Protein AF-A0A8J8JBR6-F1 (afdb_monomer_lite)

pLDDT: mean 82.93, std 12.41, range [59.72, 98.5]

Foldseek 3Di:
DVVVCVVVVHAPLPDQADEDLADLCPPVVVVVVVCVVCVPVCPVVVVVSVVVVVVVVVVLVVVCVVRVDDSVSCVVRYHYHWNQVVVQCVPPVPDPDQKDWTWGADPDTSHDRIWTWIHHHNDTGTPGD

Radius of gyration: 17.38 Å; chains: 1; bounding box: 52×25×40 Å

Secondary structure (DSSP, 8-state):
-HHHHHHHT--GGG-S-EEES--TTTTHHHHHHHHHH-GGGHHHHHHHHHHHHHHHHHHHHHHHHHH---HHHHGGGEEE--HHHHHHHHHHTTSS-SEEEEEEEEEEETTEEEEEEEEETTEEEEEE-

Structure (mmCIF, N/CA/C/O backbone):
data_AF-A0A8J8JBR6-F1
#
_entry.id   AF-A0A8J8JBR6-F1
#
loop_
_atom_site.group_PDB
_atom_site.id
_atom_site.type_symbol
_atom_site.label_atom_id
_atom_site.label_alt_id
_atom_site.label_comp_id
_atom_site.label_asym_id
_atom_site.label_entity_id
_atom_site.label_seq_id
_atom_site.pdbx_PDB_ins_code
_atom_site.Cartn_x
_atom_site.Cartn_y
_atom_site.Cartn_z
_atom_site.occupancy
_atom_site.B_iso_or_equiv
_atom_site.auth_seq_id
_atom_site.auth_comp_id
_atom_site.auth_asym_id
_atom_site.auth_atom_id
_atom_site.pdbx_PDB_model_num
ATOM 1 N N . VAL A 1 1 ? -10.821 9.415 8.369 1.00 81.75 1 VAL A N 1
ATOM 2 C CA . VAL A 1 1 ? -11.409 8.067 8.173 1.00 81.75 1 VAL A CA 1
ATOM 3 C C . VAL A 1 1 ? -12.908 8.080 8.459 1.00 81.75 1 VAL A C 1
ATOM 5 O O . VAL A 1 1 ? -13.645 7.459 7.709 1.00 81.75 1 VAL A O 1
ATOM 8 N N . ASP A 1 2 ? -13.367 8.866 9.437 1.00 84.69 2 ASP A N 1
ATOM 9 C CA . ASP A 1 2 ? -14.780 9.020 9.832 1.00 84.69 2 ASP A CA 1
ATOM 10 C C . ASP A 1 2 ? -15.752 9.236 8.673 1.00 84.69 2 ASP A C 1
ATOM 12 O O . ASP A 1 2 ? -16.797 8.596 8.625 1.00 84.69 2 ASP A O 1
ATOM 16 N N . PHE A 1 3 ? -15.399 10.098 7.713 1.00 90.38 3 PHE A N 1
ATOM 17 C CA . PHE A 1 3 ? -16.2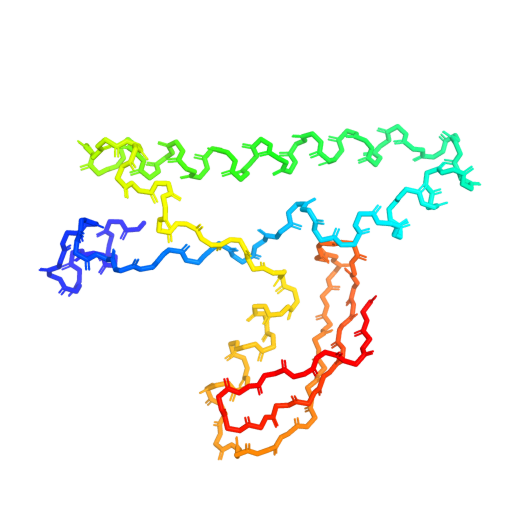11 10.308 6.515 1.00 90.38 3 PHE A CA 1
ATOM 18 C C . PHE A 1 3 ? -16.466 8.997 5.755 1.00 90.38 3 PHE A C 1
ATOM 20 O O . PHE A 1 3 ? -17.615 8.673 5.485 1.00 90.38 3 PHE A O 1
ATOM 27 N N . CYS A 1 4 ? -15.416 8.218 5.464 1.00 91.88 4 CYS A N 1
ATOM 28 C CA . CYS A 1 4 ? -15.538 6.966 4.715 1.00 91.88 4 CYS A CA 1
ATOM 29 C C . CYS A 1 4 ? -16.352 5.912 5.478 1.00 91.88 4 CYS A C 1
ATOM 31 O O . CYS A 1 4 ? -17.131 5.192 4.866 1.00 91.88 4 CYS A O 1
ATOM 33 N N . LEU A 1 5 ? -16.189 5.835 6.804 1.00 89.75 5 LEU A N 1
ATOM 34 C CA . LEU A 1 5 ? -16.970 4.927 7.654 1.00 89.75 5 LEU A CA 1
ATOM 35 C C . LEU A 1 5 ? -18.453 5.307 7.656 1.00 89.75 5 LEU A C 1
ATOM 37 O O . LEU A 1 5 ? -19.314 4.451 7.470 1.00 89.75 5 LEU A O 1
ATOM 41 N N . LYS A 1 6 ? -18.747 6.606 7.797 1.00 92.31 6 LYS A N 1
ATOM 42 C CA . LYS A 1 6 ? -20.112 7.135 7.750 1.00 92.31 6 LYS A CA 1
ATOM 43 C C . LYS A 1 6 ? -20.772 6.884 6.394 1.00 92.31 6 LYS A C 1
ATOM 45 O O . LYS A 1 6 ? -21.925 6.474 6.367 1.00 92.31 6 LYS A O 1
ATOM 50 N N . GLU A 1 7 ? -20.049 7.119 5.302 1.00 96.81 7 GLU A N 1
ATOM 51 C CA . GLU A 1 7 ? -20.537 6.895 3.936 1.00 96.81 7 GLU A CA 1
ATOM 52 C C . GLU A 1 7 ? -20.835 5.412 3.675 1.00 96.81 7 GLU A C 1
ATOM 54 O O . GLU A 1 7 ? -21.855 5.077 3.082 1.00 96.81 7 GLU A O 1
ATOM 59 N N . ALA A 1 8 ? -19.978 4.512 4.166 1.00 95.25 8 ALA A N 1
ATOM 60 C CA . ALA A 1 8 ? -20.173 3.069 4.042 1.00 95.25 8 ALA A CA 1
ATOM 61 C C . ALA A 1 8 ? -21.205 2.494 5.034 1.00 95.25 8 ALA A C 1
ATOM 63 O O . ALA A 1 8 ? -21.601 1.340 4.890 1.00 95.25 8 ALA A O 1
ATOM 64 N N . GLY A 1 9 ? -21.633 3.265 6.040 1.00 94.94 9 GLY A N 1
ATOM 65 C CA . GLY A 1 9 ? -22.580 2.818 7.064 1.00 94.94 9 GLY A CA 1
ATOM 66 C C . GLY A 1 9 ? -22.029 1.744 8.008 1.00 94.94 9 GLY A C 1
ATOM 67 O O . GLY A 1 9 ? -22.818 1.024 8.613 1.00 94.94 9 GLY A O 1
ATOM 68 N N . ILE A 1 10 ? -20.703 1.635 8.133 1.00 92.06 10 ILE A N 1
ATOM 69 C CA . ILE A 1 10 ? -20.026 0.640 8.977 1.00 92.06 10 ILE A CA 1
ATOM 70 C C . ILE A 1 10 ? -19.199 1.307 10.074 1.00 92.06 10 ILE A C 1
ATOM 72 O O . ILE A 1 10 ? -18.757 2.453 9.966 1.00 92.06 10 ILE A O 1
ATOM 76 N N . THR A 1 11 ? -18.940 0.553 11.131 1.00 87.88 11 THR A N 1
ATOM 77 C CA . THR A 1 11 ? -18.019 0.919 12.204 1.00 87.88 11 THR A CA 1
ATOM 78 C C . THR A 1 11 ? -16.595 0.446 11.904 1.00 87.88 11 THR A C 1
ATOM 80 O O . THR A 1 11 ? -16.365 -0.451 11.093 1.00 87.88 11 THR A O 1
ATOM 83 N N . LEU A 1 12 ? -15.594 1.018 12.583 1.00 84.25 12 LEU A N 1
ATOM 84 C CA . LEU A 1 12 ? -14.202 0.583 12.405 1.00 84.25 12 LEU A CA 1
ATOM 85 C C . LEU A 1 12 ? -13.974 -0.864 12.908 1.00 84.25 12 LEU A C 1
ATOM 87 O O . LEU A 1 12 ? -13.055 -1.542 12.453 1.00 84.25 12 LEU A O 1
ATOM 91 N N . GLN A 1 13 ? -14.821 -1.377 13.806 1.00 85.06 13 GLN A N 1
ATOM 92 C CA . GLN A 1 13 ? -14.809 -2.774 14.252 1.00 85.06 13 GLN A CA 1
ATOM 93 C C . GLN A 1 13 ? -15.140 -3.749 13.117 1.00 85.06 13 GLN A C 1
ATOM 95 O O . GLN A 1 13 ? -14.602 -4.857 13.110 1.00 85.06 13 GLN A O 1
ATOM 100 N N . GLU A 1 14 ? -15.984 -3.337 12.173 1.00 89.31 14 GLU A N 1
ATOM 101 C CA . GLU A 1 14 ? -16.416 -4.140 11.022 1.00 89.31 14 GLU A CA 1
ATOM 102 C C . GLU A 1 14 ? -15.392 -4.138 9.881 1.00 89.31 14 GLU A C 1
ATOM 104 O O . GLU A 1 14 ? -15.489 -4.944 8.965 1.00 89.31 14 GLU A O 1
ATOM 109 N N . VAL A 1 15 ? -14.376 -3.272 9.936 1.00 89.75 15 VAL A N 1
ATOM 110 C CA . VAL A 1 15 ? -13.278 -3.279 8.962 1.00 89.75 15 VAL A CA 1
ATOM 111 C C . VAL A 1 15 ? -12.391 -4.496 9.203 1.00 89.75 15 VAL A C 1
ATOM 113 O O . VAL A 1 15 ? -11.827 -4.635 10.287 1.00 89.75 15 VAL A O 1
ATOM 116 N N . ASP A 1 16 ? -12.220 -5.355 8.200 1.00 92.06 16 ASP A N 1
ATOM 117 C CA . ASP A 1 16 ? -11.359 -6.542 8.306 1.00 92.06 16 ASP A CA 1
ATOM 118 C C . ASP A 1 16 ? -9.867 -6.184 8.319 1.00 92.06 16 ASP A C 1
ATOM 120 O O . ASP A 1 16 ? -9.102 -6.696 9.138 1.00 92.06 16 ASP A O 1
ATOM 124 N N . TYR A 1 17 ? -9.461 -5.264 7.437 1.00 92.69 17 TYR A N 1
ATOM 125 C CA . TYR A 1 17 ? -8.062 -4.909 7.200 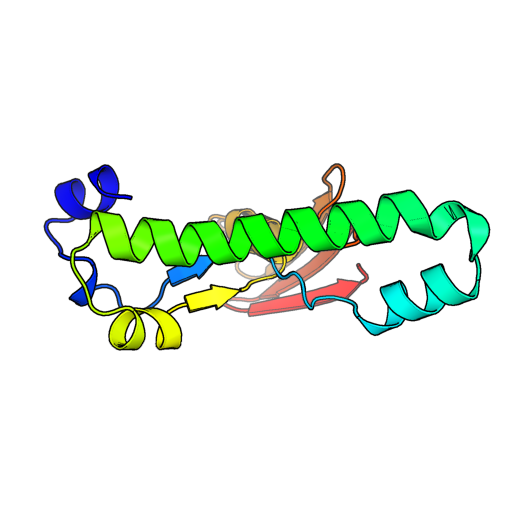1.00 92.69 17 TYR A CA 1
ATOM 126 C C . TYR A 1 17 ? -7.869 -3.395 7.070 1.00 92.69 17 TYR A C 1
ATOM 128 O O . TYR A 1 17 ? -8.597 -2.718 6.346 1.00 92.69 17 TYR A O 1
ATOM 136 N N . VAL A 1 18 ? -6.824 -2.872 7.712 1.00 90.12 18 VAL A N 1
ATOM 137 C CA . VAL A 1 18 ? -6.372 -1.480 7.599 1.00 90.12 18 VAL A CA 1
ATOM 138 C C . VAL A 1 18 ? -4.985 -1.470 6.964 1.00 90.12 18 VAL A C 1
ATOM 140 O O . VAL A 1 18 ? -3.989 -1.786 7.611 1.00 90.12 18 VAL A O 1
ATOM 143 N N . ALA A 1 19 ? -4.896 -1.105 5.687 1.00 91.94 19 ALA A N 1
ATOM 144 C CA . ALA A 1 19 ? -3.620 -1.005 4.986 1.00 91.94 19 ALA A CA 1
ATOM 145 C C . ALA A 1 19 ? -3.033 0.410 5.110 1.00 91.94 19 ALA A C 1
ATOM 147 O O . ALA A 1 19 ? -3.632 1.387 4.663 1.00 91.94 19 ALA A O 1
ATOM 148 N N . ILE A 1 20 ? -1.835 0.519 5.681 1.00 89.81 20 ILE A N 1
ATOM 149 C CA . ILE A 1 20 ? -1.056 1.759 5.719 1.00 89.81 20 ILE A CA 1
ATOM 150 C C . ILE A 1 20 ? 0.003 1.660 4.624 1.00 89.81 20 ILE A C 1
ATOM 152 O O . ILE A 1 20 ? 0.908 0.831 4.719 1.00 89.81 20 ILE A O 1
ATOM 156 N N . GLY A 1 21 ? -0.088 2.512 3.599 1.00 89.19 21 GLY A N 1
ATOM 157 C CA . GLY A 1 21 ? 0.810 2.537 2.431 1.00 89.19 21 GLY A CA 1
ATOM 158 C C . GLY A 1 21 ? 2.222 3.056 2.717 1.00 89.19 21 GLY A C 1
ATOM 159 O O . GLY A 1 21 ? 2.757 3.868 1.968 1.00 89.19 21 GLY A O 1
ATOM 160 N N . ARG A 1 22 ? 2.801 2.653 3.847 1.00 84.19 22 ARG A N 1
ATOM 161 C CA . ARG A 1 22 ? 4.169 2.956 4.241 1.00 84.19 22 ARG A CA 1
ATOM 162 C C . ARG A 1 22 ? 4.726 1.841 5.109 1.00 84.19 22 ARG A C 1
ATOM 164 O O . ARG A 1 22 ? 4.125 1.513 6.135 1.00 84.19 22 ARG A O 1
ATOM 171 N N . ASP A 1 23 ? 5.915 1.347 4.769 1.00 83.88 23 ASP A N 1
ATOM 172 C CA . ASP A 1 23 ? 6.646 0.386 5.593 1.00 83.88 23 ASP A CA 1
ATOM 173 C C . ASP A 1 23 ? 8.025 0.917 6.026 1.00 83.88 23 ASP A C 1
ATOM 175 O O . ASP A 1 23 ? 9.031 0.898 5.311 1.00 83.88 23 ASP A O 1
ATOM 179 N N . VAL A 1 24 ? 8.106 1.323 7.297 1.00 73.50 24 VAL A N 1
ATOM 180 C CA . VAL A 1 24 ? 9.349 1.791 7.934 1.00 73.50 24 VAL A CA 1
ATOM 181 C C . VAL A 1 24 ? 10.434 0.710 8.026 1.00 73.50 24 VAL A C 1
ATOM 183 O O . VAL A 1 24 ? 11.618 1.028 8.232 1.00 73.50 24 VAL A O 1
ATOM 186 N N . ASN A 1 25 ? 10.044 -0.557 7.884 1.00 72.44 25 ASN A N 1
ATOM 187 C CA . ASN A 1 25 ? 10.893 -1.734 7.951 1.00 72.44 25 ASN A CA 1
ATOM 188 C C . ASN A 1 25 ? 11.341 -2.259 6.584 1.00 72.44 25 ASN A C 1
ATOM 190 O O . ASN A 1 25 ? 12.231 -3.112 6.553 1.00 72.44 25 ASN A O 1
ATOM 194 N N . ALA A 1 26 ? 10.827 -1.715 5.483 1.00 74.31 26 ALA A N 1
ATOM 195 C CA . ALA A 1 26 ? 11.275 -2.073 4.146 1.00 74.31 26 ALA A CA 1
ATOM 196 C C . ALA A 1 26 ? 12.786 -1.836 3.983 1.00 74.31 26 ALA A C 1
ATOM 198 O O . ALA A 1 26 ? 13.361 -0.913 4.575 1.00 74.31 26 ALA A O 1
ATOM 199 N N . LYS A 1 27 ? 13.454 -2.669 3.179 1.00 73.75 27 LYS A N 1
ATOM 200 C CA . LYS A 1 27 ? 14.861 -2.492 2.758 1.00 73.75 27 LYS A CA 1
ATOM 201 C C . LYS A 1 27 ? 15.880 -2.257 3.884 1.00 73.75 27 LYS A C 1
ATOM 203 O O . LYS A 1 27 ? 16.898 -1.592 3.674 1.00 73.75 27 LYS A O 1
ATOM 208 N N . LYS A 1 28 ? 15.646 -2.819 5.077 1.00 74.31 28 LYS A N 1
ATOM 209 C CA . LYS A 1 28 ? 16.535 -2.710 6.257 1.00 74.31 28 LYS A CA 1
ATOM 210 C C . LYS A 1 28 ? 18.016 -2.932 5.929 1.00 74.31 28 LYS A C 1
ATOM 212 O O . LYS A 1 28 ? 18.857 -2.166 6.390 1.00 74.31 28 LYS A O 1
ATOM 217 N N . TRP A 1 29 ? 18.327 -3.919 5.090 1.00 75.06 29 TRP A N 1
ATOM 218 C CA . TRP A 1 29 ? 19.702 -4.248 4.706 1.00 75.06 29 TRP A CA 1
ATOM 219 C C . TRP A 1 29 ? 20.352 -3.202 3.797 1.00 75.06 29 TRP A C 1
ATOM 221 O O . TRP A 1 29 ? 21.469 -2.773 4.080 1.00 75.06 29 TRP A O 1
ATOM 231 N N . LYS A 1 30 ? 19.645 -2.720 2.760 1.00 72.81 30 LYS A N 1
ATOM 232 C CA . LYS A 1 30 ? 20.142 -1.629 1.897 1.00 72.81 30 LYS A CA 1
ATOM 233 C C . LYS A 1 30 ? 20.386 -0.359 2.729 1.00 72.81 30 LYS A C 1
ATOM 235 O O . LYS A 1 30 ? 21.398 0.313 2.551 1.00 72.81 30 LYS A O 1
ATOM 240 N N . LYS A 1 31 ? 19.500 -0.080 3.695 1.00 69.25 31 LYS A N 1
ATOM 241 C CA . LYS A 1 31 ? 19.627 1.041 4.642 1.00 69.25 31 LYS A CA 1
ATOM 242 C C . LYS A 1 31 ? 20.866 0.901 5.536 1.00 69.25 31 LYS A C 1
ATOM 244 O O . LYS A 1 31 ? 21.625 1.856 5.672 1.00 69.25 31 LYS A O 1
ATOM 249 N N . LEU A 1 32 ? 21.097 -0.280 6.115 1.00 75.19 32 LEU A N 1
ATOM 250 C CA . LEU A 1 32 ? 22.260 -0.536 6.971 1.00 75.19 32 LEU A CA 1
ATOM 251 C C . LEU A 1 32 ? 23.578 -0.416 6.192 1.00 75.19 32 LEU A C 1
ATOM 253 O O . LEU A 1 32 ? 24.507 0.246 6.649 1.00 75.19 32 LEU A O 1
ATOM 257 N N . ALA A 1 33 ? 23.633 -0.993 4.989 1.00 78.88 33 ALA A N 1
ATOM 258 C CA . ALA A 1 33 ? 24.796 -0.896 4.113 1.00 78.88 33 ALA A CA 1
ATOM 259 C C . ALA A 1 33 ? 25.110 0.559 3.719 1.00 78.88 33 ALA A C 1
ATOM 261 O O . ALA A 1 33 ? 26.277 0.939 3.645 1.00 78.88 33 ALA A O 1
ATOM 262 N N . PHE A 1 34 ? 24.083 1.386 3.496 1.00 76.19 34 PHE A N 1
ATOM 263 C CA . PHE A 1 34 ? 24.261 2.805 3.189 1.00 76.19 34 PHE A CA 1
ATOM 264 C C . PHE A 1 34 ? 24.891 3.578 4.355 1.00 76.19 34 PHE A C 1
ATOM 266 O O . PHE A 1 34 ? 25.874 4.288 4.143 1.00 76.19 34 PHE A O 1
ATOM 273 N N . VAL A 1 35 ? 24.373 3.391 5.577 1.00 78.06 35 VAL A N 1
ATOM 274 C CA . VAL A 1 35 ? 24.901 4.023 6.803 1.00 78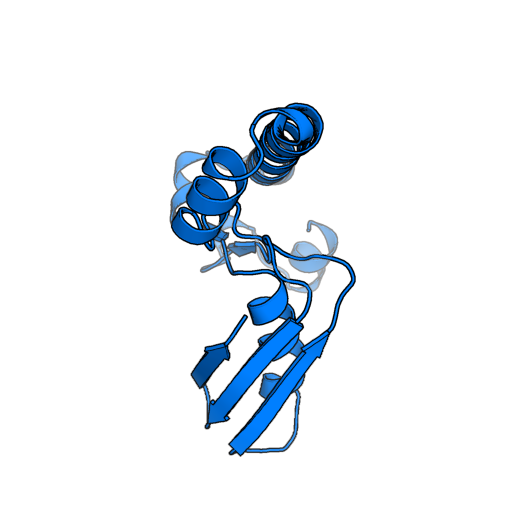.06 35 VAL A CA 1
ATOM 275 C C . VAL A 1 35 ? 26.350 3.608 7.056 1.00 78.06 35 VAL A C 1
ATOM 277 O O . VAL A 1 35 ? 27.188 4.460 7.336 1.00 78.06 35 VAL A O 1
ATOM 280 N N . ALA A 1 36 ? 26.668 2.321 6.889 1.00 79.38 36 ALA A N 1
ATOM 281 C CA . ALA A 1 36 ? 28.031 1.815 7.050 1.00 79.38 36 ALA A CA 1
ATOM 282 C C . ALA A 1 36 ? 29.016 2.439 6.043 1.00 79.38 36 ALA A C 1
ATOM 284 O O . ALA A 1 36 ? 30.152 2.738 6.399 1.00 79.38 36 ALA A O 1
ATOM 285 N N . LYS A 1 37 ? 28.579 2.666 4.796 1.00 79.44 37 LYS A N 1
ATOM 286 C CA . LYS A 1 37 ? 29.404 3.294 3.751 1.00 79.44 37 LYS A CA 1
ATOM 287 C C . LYS A 1 37 ? 29.522 4.816 3.891 1.00 79.44 37 LYS A C 1
ATOM 289 O O . LYS A 1 37 ? 30.487 5.380 3.389 1.00 79.44 37 LYS A O 1
ATOM 294 N N . HIS A 1 38 ? 28.569 5.479 4.552 1.00 77.50 38 HIS A N 1
ATOM 295 C CA . HIS A 1 38 ? 28.522 6.942 4.655 1.00 77.50 38 HIS A CA 1
ATOM 296 C C . HIS A 1 38 ? 28.249 7.420 6.097 1.00 77.50 38 HIS A C 1
ATOM 298 O O . HIS A 1 38 ? 27.196 8.000 6.391 1.00 77.50 38 HIS A O 1
ATOM 304 N N . PRO A 1 39 ? 29.201 7.220 7.025 1.00 67.88 39 PRO A N 1
ATOM 305 C CA . PRO A 1 39 ? 28.996 7.506 8.446 1.00 67.88 39 PRO A CA 1
ATOM 306 C C . PRO A 1 39 ? 28.732 8.995 8.743 1.00 67.88 39 PRO A C 1
ATOM 308 O O . PRO A 1 39 ? 27.938 9.311 9.626 1.00 67.88 39 PRO A O 1
ATOM 311 N N . PHE A 1 40 ? 29.308 9.922 7.967 1.00 68.12 40 PHE A N 1
ATOM 312 C CA . PHE A 1 40 ? 29.169 11.369 8.198 1.00 68.12 40 PHE A CA 1
ATOM 313 C C . PHE A 1 40 ? 27.866 11.987 7.649 1.00 68.12 40 PHE A C 1
ATOM 315 O O . PHE A 1 40 ? 27.407 12.995 8.179 1.00 68.12 40 PHE A O 1
ATOM 322 N N . SER A 1 41 ? 27.215 11.384 6.644 1.00 60.81 41 SER A N 1
ATOM 323 C CA . SER A 1 41 ? 25.921 11.856 6.101 1.00 60.81 41 SER A CA 1
ATOM 324 C C . SER A 1 41 ? 24.698 11.219 6.787 1.00 60.81 41 SER A C 1
ATOM 326 O O . SER A 1 41 ? 23.548 11.522 6.461 1.00 60.81 41 SER A O 1
ATOM 328 N N . SER A 1 42 ? 24.929 10.367 7.790 1.00 59.72 42 SER A N 1
ATOM 329 C CA . SER A 1 42 ? 23.898 9.553 8.442 1.00 59.72 42 SER A CA 1
ATOM 330 C C . SER A 1 42 ? 23.030 10.306 9.460 1.00 59.72 42 SER A C 1
ATOM 332 O O . SER A 1 42 ? 21.943 9.835 9.791 1.00 59.72 42 SER A O 1
ATOM 334 N N . PHE A 1 43 ? 23.435 11.490 9.939 1.00 62.12 43 PHE A N 1
ATOM 335 C CA . PHE A 1 43 ? 22.684 12.209 10.981 1.00 62.12 43 PHE A CA 1
ATOM 336 C C . PHE A 1 43 ? 21.278 12.632 10.519 1.00 62.12 43 PHE A C 1
ATOM 338 O O . PHE A 1 43 ? 20.289 12.395 11.216 1.00 62.12 43 PHE A O 1
ATOM 345 N N . HIS A 1 44 ? 21.160 13.189 9.307 1.00 62.66 44 HIS A N 1
ATOM 346 C CA . HIS A 1 44 ? 19.861 13.560 8.733 1.00 62.66 44 HIS A CA 1
ATOM 347 C C . HIS A 1 44 ? 18.999 12.322 8.429 1.00 62.66 44 HIS A C 1
ATOM 349 O O . HIS A 1 44 ? 17.789 12.323 8.660 1.00 62.66 44 HIS A O 1
ATOM 355 N N . PHE A 1 45 ? 19.627 11.232 7.980 1.00 64.06 45 PHE A N 1
ATOM 356 C CA . PHE A 1 45 ? 18.950 9.975 7.670 1.00 64.06 45 PHE A CA 1
ATOM 357 C C . PHE A 1 45 ? 18.352 9.302 8.916 1.00 64.06 45 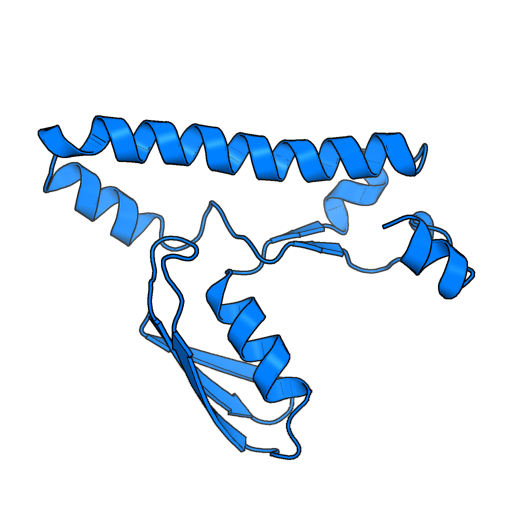PHE A C 1
ATOM 359 O O . PHE A 1 45 ? 17.185 8.901 8.919 1.00 64.06 45 PHE A O 1
ATOM 366 N N . VAL A 1 46 ? 19.119 9.239 10.009 1.00 64.56 46 VAL A N 1
ATOM 367 C CA . VAL A 1 46 ? 18.664 8.700 11.300 1.00 64.56 46 VAL A CA 1
ATOM 368 C C . VAL A 1 46 ? 17.553 9.570 11.891 1.00 64.56 46 VAL A C 1
ATOM 370 O O . VAL A 1 46 ? 16.543 9.040 12.359 1.00 64.56 46 VAL A O 1
ATOM 373 N N . LYS A 1 47 ? 17.677 10.901 11.796 1.00 64.69 47 LYS A N 1
ATOM 374 C CA . LYS A 1 47 ? 16.629 11.835 12.223 1.00 64.69 47 LYS A CA 1
ATOM 375 C C . LYS A 1 47 ? 15.321 11.582 11.461 1.00 64.69 47 LYS A C 1
ATOM 377 O O . LYS A 1 47 ? 14.287 11.359 12.089 1.00 64.69 47 LYS A O 1
ATOM 382 N N . ASN A 1 48 ? 15.366 11.509 10.128 1.00 65.88 48 ASN A N 1
ATOM 383 C CA . ASN A 1 48 ? 14.187 11.211 9.304 1.00 65.88 48 ASN A CA 1
ATOM 384 C C . ASN A 1 48 ? 13.572 9.839 9.611 1.00 65.88 48 ASN A C 1
ATOM 386 O O . ASN A 1 48 ? 12.349 9.697 9.578 1.00 65.88 48 ASN A O 1
ATOM 390 N N . ARG A 1 49 ? 14.381 8.832 9.966 1.00 64.81 49 ARG A N 1
ATOM 391 C CA . ARG A 1 49 ? 13.872 7.523 10.402 1.00 64.81 49 ARG A CA 1
ATOM 392 C C . ARG A 1 49 ? 13.021 7.634 11.664 1.00 64.81 49 ARG A C 1
ATOM 394 O O . ARG A 1 49 ? 11.938 7.053 11.708 1.00 64.81 49 ARG A O 1
ATOM 401 N N . PHE A 1 50 ? 13.484 8.391 12.654 1.00 61.56 50 PHE A N 1
ATOM 402 C CA . PHE A 1 50 ? 12.757 8.572 13.908 1.00 61.56 50 PHE A CA 1
ATOM 403 C C . PHE A 1 50 ? 11.437 9.327 13.696 1.00 61.56 50 PHE A C 1
ATOM 405 O O . PHE A 1 50 ? 10.397 8.909 14.201 1.00 61.56 50 PHE A O 1
ATOM 412 N N . PHE A 1 51 ? 11.445 10.383 12.875 1.00 62.34 51 PHE A N 1
ATOM 413 C CA . PHE A 1 51 ? 10.224 11.122 12.534 1.00 62.34 51 PHE A CA 1
ATOM 414 C C . PHE A 1 51 ? 9.213 10.277 11.754 1.00 62.34 51 PHE A C 1
ATOM 416 O O . PHE A 1 51 ? 8.022 10.328 12.048 1.00 62.34 51 PHE A O 1
ATOM 423 N N . ASN A 1 52 ? 9.667 9.469 10.794 1.00 64.50 52 ASN A N 1
ATOM 424 C CA . ASN A 1 52 ? 8.771 8.614 10.016 1.00 64.50 52 ASN A CA 1
ATOM 425 C C . ASN A 1 52 ? 8.148 7.499 10.861 1.00 64.50 52 ASN A C 1
ATOM 427 O O . ASN A 1 52 ? 6.970 7.205 10.692 1.00 64.50 52 ASN A O 1
ATOM 431 N N . GLN A 1 53 ? 8.906 6.908 11.789 1.00 66.62 53 GLN A N 1
ATOM 432 C CA . GLN A 1 53 ? 8.362 5.909 12.709 1.00 66.62 53 GLN A CA 1
ATOM 433 C C . GLN A 1 53 ? 7.322 6.519 13.656 1.00 66.62 53 GLN A C 1
ATOM 435 O O . GLN A 1 53 ? 6.265 5.926 13.849 1.00 66.62 53 GLN A O 1
ATOM 440 N N . LYS A 1 54 ? 7.575 7.730 14.172 1.00 66.31 54 LYS A N 1
ATOM 441 C CA . LYS A 1 54 ? 6.594 8.464 14.985 1.00 66.31 54 LYS A CA 1
ATOM 442 C C . LYS A 1 54 ? 5.301 8.768 14.229 1.00 66.31 54 LYS A C 1
ATOM 444 O O . LYS A 1 54 ? 4.240 8.626 14.814 1.00 66.31 54 LYS A O 1
ATOM 449 N N . LYS A 1 55 ? 5.379 9.132 12.943 1.00 67.19 55 LYS A N 1
ATOM 450 C CA . LYS A 1 55 ? 4.191 9.381 12.106 1.00 67.19 55 LYS A CA 1
ATOM 451 C C . LYS A 1 55 ? 3.341 8.132 11.872 1.00 67.19 55 LYS A C 1
ATOM 453 O O . LYS A 1 55 ? 2.128 8.234 11.795 1.00 67.19 55 LYS A O 1
ATOM 458 N N . VAL A 1 56 ? 3.956 6.959 11.720 1.00 68.19 56 VAL A N 1
ATOM 459 C CA . VAL A 1 56 ? 3.180 5.715 11.579 1.00 68.19 56 VAL A CA 1
ATOM 460 C C . VAL A 1 56 ? 2.532 5.345 12.912 1.00 68.19 56 VAL A C 1
ATOM 462 O O . VAL A 1 56 ? 1.345 5.051 12.938 1.00 68.19 56 VAL A O 1
ATOM 465 N N . ALA A 1 57 ? 3.272 5.453 14.020 1.00 66.31 57 ALA A N 1
ATOM 466 C CA . ALA A 1 57 ? 2.722 5.221 15.355 1.00 66.31 57 ALA A CA 1
ATOM 467 C C . ALA A 1 57 ? 1.574 6.191 15.696 1.00 66.31 57 ALA A C 1
ATOM 469 O O . ALA A 1 57 ? 0.589 5.777 16.299 1.00 66.31 57 ALA A O 1
ATOM 470 N N . SER A 1 58 ? 1.656 7.454 15.261 1.00 67.62 58 SER A N 1
ATOM 471 C CA . SER A 1 58 ? 0.581 8.425 15.481 1.00 67.62 58 SER A CA 1
ATOM 472 C C . SER A 1 58 ? -0.687 8.094 14.697 1.00 67.62 58 SER A C 1
ATOM 474 O O . SER A 1 58 ? -1.764 8.397 15.181 1.00 67.62 58 SER A O 1
ATOM 476 N N . ILE A 1 59 ? -0.597 7.440 13.533 1.00 71.88 59 ILE A N 1
ATOM 477 C CA . ILE A 1 59 ? -1.791 6.977 12.802 1.00 71.88 59 ILE A CA 1
ATOM 478 C C . ILE A 1 59 ? -2.511 5.884 13.597 1.00 71.88 59 ILE A C 1
ATOM 480 O O . ILE A 1 59 ? -3.736 5.896 13.676 1.00 71.88 59 ILE A O 1
ATOM 484 N N . GLU A 1 60 ? -1.772 4.956 14.215 1.00 69.00 60 GLU A N 1
ATOM 485 C CA . GLU A 1 60 ? -2.376 3.942 15.089 1.00 69.00 60 GLU A CA 1
ATOM 486 C C . GLU A 1 60 ? -3.096 4.609 16.267 1.00 69.00 60 GLU A C 1
ATOM 488 O O . GLU A 1 60 ? -4.227 4.256 16.588 1.00 69.00 60 GLU A O 1
ATOM 493 N N . GLU A 1 61 ? -2.458 5.606 16.883 1.00 69.69 61 GLU A N 1
ATOM 494 C CA . GLU A 1 61 ? -3.010 6.370 18.001 1.00 69.69 61 GLU A CA 1
ATOM 495 C C . GLU A 1 61 ? -4.238 7.207 17.601 1.00 69.69 61 GLU A C 1
ATOM 497 O O . GLU A 1 61 ? -5.257 7.160 18.287 1.00 69.69 61 GLU A O 1
ATOM 502 N N . GLU A 1 62 ? -4.198 7.892 16.456 1.00 73.12 62 GLU A N 1
ATOM 503 C CA . GLU A 1 62 ? -5.330 8.645 15.900 1.00 73.12 62 GLU A CA 1
ATOM 504 C C . GLU A 1 62 ? -6.527 7.733 15.605 1.00 73.12 62 GLU A C 1
ATOM 506 O O . GLU A 1 62 ? -7.658 8.070 15.955 1.00 73.12 62 GLU A O 1
ATOM 511 N N . LEU A 1 63 ? -6.295 6.549 15.027 1.00 71.25 63 LEU A N 1
ATOM 512 C CA . LEU A 1 63 ? -7.357 5.566 14.791 1.00 71.25 63 LEU A CA 1
ATOM 513 C C . LEU A 1 63 ? -8.005 5.089 16.098 1.00 71.25 63 LEU A C 1
ATOM 515 O O . LEU A 1 63 ? -9.216 4.859 16.127 1.00 71.25 63 LEU A O 1
ATOM 519 N N . ASN A 1 64 ? -7.239 4.984 17.186 1.00 67.88 64 ASN A N 1
ATOM 520 C CA . ASN A 1 64 ? -7.778 4.634 18.502 1.00 67.88 64 ASN A CA 1
ATOM 521 C C . ASN A 1 64 ? -8.663 5.751 19.071 1.00 67.88 64 ASN A C 1
ATOM 523 O O . ASN A 1 64 ? -9.759 5.478 19.562 1.00 67.88 64 ASN A O 1
ATOM 527 N N . VAL A 1 65 ? -8.211 7.007 18.980 1.00 69.88 65 VAL A N 1
ATOM 528 C CA . VAL A 1 65 ? -8.957 8.174 19.484 1.00 69.88 65 VAL A CA 1
ATOM 529 C C . VAL A 1 65 ? -10.272 8.363 18.727 1.00 69.88 65 VAL A C 1
ATOM 531 O O . VAL A 1 65 ? -11.303 8.589 19.353 1.00 69.88 65 VAL A O 1
ATOM 534 N N . LEU A 1 66 ? -10.252 8.238 17.396 1.00 65.81 66 LEU A N 1
ATOM 535 C CA . LEU A 1 66 ? -11.433 8.457 16.552 1.00 65.81 66 LEU A CA 1
ATOM 536 C C . LEU A 1 66 ? -12.520 7.398 16.744 1.00 65.81 66 LEU A C 1
ATOM 538 O O . LEU A 1 66 ? -13.703 7.680 16.579 1.00 65.81 66 LEU A O 1
ATOM 542 N N . SER A 1 67 ? -12.128 6.173 17.079 1.00 64.62 67 SER A N 1
ATOM 543 C CA . SER A 1 67 ? -13.054 5.045 17.108 1.00 64.62 67 SER A CA 1
ATOM 544 C C . SER A 1 67 ? -13.574 4.696 18.504 1.00 64.62 67 SER A C 1
ATOM 546 O O . SER A 1 67 ? -14.573 3.988 18.617 1.00 64.62 67 SER A O 1
ATOM 548 N N . GLY A 1 68 ? -12.910 5.157 19.574 1.00 65.19 68 GLY A N 1
ATOM 549 C CA . GLY A 1 68 ? -13.198 4.700 20.940 1.00 65.19 68 GLY A CA 1
ATOM 550 C C . GLY A 1 68 ? -12.941 3.197 21.135 1.00 65.19 68 GLY A C 1
ATOM 551 O O . GLY A 1 68 ? -13.397 2.606 22.114 1.00 65.19 68 GLY A O 1
ATOM 552 N N . ILE A 1 69 ? -12.236 2.564 20.191 1.00 67.06 69 ILE A N 1
ATOM 553 C CA . ILE A 1 69 ? -11.958 1.129 20.172 1.00 67.06 69 ILE A CA 1
ATOM 554 C C . ILE A 1 69 ? -10.655 0.861 20.907 1.00 67.06 69 ILE A C 1
ATOM 556 O O . ILE A 1 69 ? -9.677 1.598 20.795 1.00 67.06 69 ILE A O 1
ATOM 560 N N . ASN A 1 70 ? -10.626 -0.255 21.632 1.00 68.94 70 ASN A N 1
ATOM 561 C CA . ASN A 1 70 ? -9.405 -0.750 22.241 1.00 68.94 70 ASN A CA 1
ATOM 562 C C . ASN A 1 70 ? -8.342 -1.032 21.164 1.00 68.94 70 ASN A C 1
ATOM 564 O O . ASN A 1 70 ? -8.550 -1.834 20.252 1.00 68.94 70 ASN A O 1
ATOM 568 N N . THR A 1 71 ? -7.173 -0.422 21.333 1.00 68.00 71 THR A N 1
ATOM 569 C CA . THR A 1 71 ? -6.005 -0.541 20.451 1.00 68.00 71 THR A CA 1
ATOM 570 C C . THR A 1 71 ? -5.597 -1.995 20.188 1.00 68.00 71 THR A C 1
ATOM 572 O O . THR A 1 71 ? -5.124 -2.330 19.102 1.00 68.00 71 THR A O 1
ATOM 575 N N . ALA A 1 72 ? -5.859 -2.892 21.145 1.00 71.50 72 ALA A N 1
ATOM 576 C CA . ALA A 1 72 ? -5.613 -4.325 21.031 1.00 71.50 72 ALA A CA 1
ATOM 577 C C . ALA A 1 72 ? -6.460 -5.012 19.942 1.00 71.50 72 ALA A C 1
ATOM 579 O O . ALA A 1 72 ? -6.038 -6.036 19.412 1.00 71.50 72 ALA A O 1
ATOM 580 N N . ILE A 1 73 ? -7.626 -4.456 19.592 1.00 76.06 73 ILE A N 1
ATOM 581 C CA . ILE A 1 73 ? -8.515 -4.976 18.540 1.00 76.06 73 ILE A CA 1
ATOM 582 C C . ILE A 1 73 ? -8.075 -4.474 17.159 1.00 76.06 73 ILE A C 1
ATOM 584 O O . ILE A 1 73 ? -8.186 -5.200 16.173 1.00 76.06 73 ILE A O 1
ATOM 588 N N . LEU A 1 74 ? -7.567 -3.240 17.079 1.00 78.75 74 LEU A N 1
ATOM 589 C CA . LEU A 1 74 ? -7.161 -2.617 15.816 1.00 78.75 74 LEU A CA 1
ATOM 590 C C . LEU A 1 74 ? -5.775 -3.064 15.359 1.00 78.75 74 LEU A C 1
ATOM 592 O O . LEU A 1 74 ? -5.568 -3.308 14.173 1.00 78.75 74 LEU A O 1
ATOM 596 N N . LYS A 1 75 ? -4.832 -3.223 16.291 1.00 80.38 75 LYS A N 1
ATOM 597 C CA . LYS A 1 75 ? -3.437 -3.549 15.975 1.00 80.38 75 LYS A CA 1
ATOM 598 C C . LYS A 1 75 ? -3.259 -4.796 15.088 1.00 80.38 75 LYS A C 1
ATOM 600 O O . LYS A 1 75 ? -2.465 -4.718 14.156 1.00 80.38 75 LYS A O 1
ATOM 605 N N . PRO A 1 76 ? -3.978 -5.917 15.297 1.00 85.06 76 PRO A N 1
ATOM 606 C CA . PRO A 1 76 ? -3.858 -7.096 14.435 1.00 85.06 76 PRO A CA 1
ATOM 607 C C . PRO A 1 76 ? -4.365 -6.886 13.001 1.00 85.06 76 PRO A C 1
ATOM 609 O O . PRO A 1 76 ? -3.988 -7.650 12.119 1.00 85.06 76 PRO A O 1
ATOM 612 N N . LYS A 1 77 ? -5.215 -5.876 12.772 1.00 88.31 77 LYS A N 1
ATOM 613 C CA . LYS A 1 77 ? -5.807 -5.558 11.465 1.00 88.31 77 LYS A CA 1
ATOM 614 C C . LYS A 1 77 ? -4.942 -4.610 10.636 1.00 88.31 77 LYS A C 1
ATOM 616 O O . LYS A 1 77 ? -5.245 -4.372 9.469 1.00 88.31 77 LYS A O 1
ATOM 621 N N . ILE A 1 78 ? -3.914 -4.009 11.237 1.00 86.88 78 ILE A N 1
ATOM 622 C CA . ILE A 1 78 ? -3.067 -3.013 10.582 1.00 86.88 78 ILE A CA 1
ATOM 623 C C . ILE A 1 78 ? -1.950 -3.712 9.809 1.00 86.88 78 ILE A C 1
ATOM 625 O O . ILE A 1 78 ? -1.161 -4.479 10.360 1.00 86.88 78 ILE A O 1
ATOM 629 N N . HIS A 1 79 ? -1.856 -3.394 8.521 1.00 90.06 79 HIS A N 1
ATOM 630 C CA . HIS A 1 79 ? -0.850 -3.920 7.610 1.00 90.06 79 HIS A CA 1
ATOM 631 C C . HIS A 1 79 ? -0.068 -2.775 6.976 1.00 90.06 79 HIS A C 1
ATOM 633 O O . HIS A 1 79 ? -0.610 -1.984 6.206 1.00 90.06 79 HIS A O 1
ATOM 639 N N . ASN A 1 80 ? 1.227 -2.698 7.269 1.00 88.88 80 ASN A N 1
ATOM 640 C CA . ASN A 1 80 ? 2.128 -1.787 6.574 1.00 88.88 80 ASN A CA 1
ATOM 641 C C . ASN A 1 80 ? 2.522 -2.372 5.216 1.00 88.88 80 ASN A C 1
ATOM 643 O O . ASN A 1 80 ? 3.035 -3.487 5.137 1.00 88.88 80 ASN A O 1
ATOM 647 N N . ILE A 1 81 ? 2.298 -1.605 4.156 1.00 91.06 81 ILE A N 1
ATOM 648 C CA . ILE A 1 81 ? 2.610 -1.968 2.774 1.00 91.06 81 ILE A CA 1
ATOM 649 C C . ILE A 1 81 ? 3.622 -0.961 2.237 1.00 91.06 81 ILE A C 1
ATOM 651 O O . ILE A 1 81 ? 3.491 0.231 2.494 1.00 91.06 81 ILE A O 1
ATOM 655 N N . GLU A 1 82 ? 4.625 -1.416 1.484 1.00 90.94 82 GLU A N 1
ATOM 656 C CA . GLU A 1 82 ? 5.610 -0.502 0.899 1.00 90.94 82 GLU A CA 1
ATOM 657 C C . GLU A 1 82 ? 4.936 0.582 0.036 1.00 90.94 82 GLU A C 1
ATOM 659 O O . GLU A 1 82 ? 4.006 0.311 -0.729 1.00 90.94 82 GLU A O 1
ATOM 664 N N . HIS A 1 83 ? 5.430 1.815 0.134 1.00 92.44 83 HIS A N 1
ATOM 665 C CA . HIS A 1 83 ? 4.873 3.005 -0.521 1.00 92.44 83 HIS A CA 1
ATOM 666 C C . HIS A 1 83 ? 4.741 2.838 -2.037 1.00 92.44 83 HIS A C 1
ATOM 668 O O . HIS A 1 83 ? 3.650 2.949 -2.594 1.00 92.44 83 HIS A O 1
ATOM 674 N N . HIS A 1 84 ? 5.831 2.469 -2.714 1.00 94.38 84 HIS A N 1
ATOM 675 C CA . HIS A 1 84 ? 5.797 2.234 -4.160 1.00 94.38 84 HIS A CA 1
ATOM 676 C C . HIS A 1 84 ? 4.953 1.013 -4.539 1.00 94.38 84 HIS A C 1
ATOM 678 O O . HIS A 1 84 ? 4.316 1.014 -5.589 1.00 94.38 84 HIS A O 1
ATOM 684 N N . ARG A 1 85 ? 4.870 -0.005 -3.673 1.00 94.94 85 ARG A N 1
ATOM 685 C CA . ARG A 1 85 ? 3.968 -1.143 -3.891 1.00 94.94 85 ARG A CA 1
ATOM 686 C C . ARG A 1 85 ? 2.503 -0.724 -3.823 1.00 94.94 85 ARG A C 1
ATOM 688 O O . ARG A 1 85 ? 1.699 -1.229 -4.600 1.00 94.94 85 ARG A O 1
ATOM 695 N N . SER A 1 86 ? 2.178 0.227 -2.953 1.00 95.25 86 SER A N 1
ATOM 696 C CA . SER A 1 86 ? 0.843 0.822 -2.859 1.00 95.25 86 SER A CA 1
ATOM 697 C C . SER A 1 86 ? 0.493 1.606 -4.130 1.00 95.25 86 SER A C 1
ATOM 699 O O . SER A 1 86 ? -0.603 1.435 -4.656 1.00 95.25 86 SER A O 1
ATOM 701 N N . HIS A 1 87 ? 1.443 2.372 -4.684 1.00 96.00 87 HIS A N 1
ATOM 702 C CA . HIS A 1 87 ? 1.287 3.038 -5.990 1.00 96.00 87 HIS A CA 1
ATOM 703 C C . HIS A 1 87 ? 1.099 2.055 -7.149 1.00 96.00 87 HIS A C 1
ATOM 705 O O . HIS A 1 87 ? 0.251 2.260 -8.011 1.00 96.00 87 HIS A O 1
ATOM 711 N N . MET A 1 88 ? 1.871 0.965 -7.181 1.00 97.00 88 MET A N 1
ATOM 712 C CA . MET A 1 88 ? 1.695 -0.067 -8.208 1.00 97.00 88 MET A CA 1
ATOM 713 C C . MET A 1 88 ? 0.320 -0.732 -8.112 1.00 97.00 88 MET A C 1
ATOM 715 O O . MET A 1 88 ? -0.318 -0.957 -9.136 1.00 97.00 88 MET A O 1
ATOM 719 N N . ALA A 1 89 ? -0.151 -1.021 -6.895 1.00 97.00 89 ALA A N 1
ATOM 720 C CA . ALA A 1 89 ? -1.460 -1.624 -6.664 1.00 97.00 89 ALA A CA 1
ATOM 721 C C . ALA A 1 89 ? -2.614 -0.700 -7.078 1.00 97.00 89 ALA A C 1
ATOM 723 O O . ALA A 1 89 ? -3.550 -1.169 -7.724 1.00 97.00 89 ALA A O 1
ATOM 724 N N . SER A 1 90 ? -2.540 0.598 -6.755 1.00 96.69 90 SER A N 1
ATOM 725 C CA . SER A 1 90 ? -3.585 1.560 -7.128 1.00 96.69 90 SER A CA 1
ATOM 726 C C . SER A 1 90 ? -3.697 1.756 -8.641 1.00 96.69 90 SER A C 1
ATOM 728 O O . SER A 1 90 ? -4.793 1.997 -9.136 1.00 96.69 90 SER A O 1
ATOM 730 N N . ALA A 1 91 ? -2.591 1.605 -9.376 1.00 96.94 91 ALA A N 1
ATOM 731 C CA . ALA A 1 91 ? -2.584 1.663 -10.832 1.00 96.94 91 ALA A CA 1
ATOM 732 C C . ALA A 1 91 ? 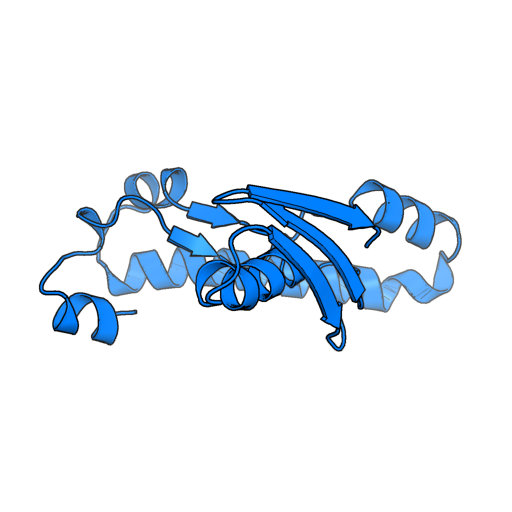-3.028 0.339 -11.477 1.00 96.94 91 ALA A C 1
ATOM 734 O O . ALA A 1 91 ? -3.922 0.337 -12.318 1.00 96.94 91 ALA A O 1
ATOM 735 N N . PHE A 1 92 ? -2.422 -0.790 -11.094 1.00 98.31 92 PHE A N 1
ATOM 736 C CA . PHE A 1 92 ? -2.649 -2.074 -11.762 1.00 98.31 92 PHE A CA 1
ATOM 737 C C . PHE A 1 92 ? -4.052 -2.632 -11.508 1.00 98.31 92 PHE A C 1
ATOM 739 O O . PHE A 1 92 ? -4.737 -2.981 -12.466 1.00 98.31 92 PHE A O 1
ATOM 746 N N . TYR A 1 93 ? -4.524 -2.653 -10.255 1.00 97.50 93 TYR A N 1
ATOM 747 C CA . TYR A 1 93 ? -5.835 -3.236 -9.931 1.00 97.50 93 TYR A CA 1
ATOM 748 C C . TYR A 1 93 ? -7.023 -2.398 -10.416 1.00 97.50 93 TYR A C 1
ATOM 750 O O . TYR A 1 93 ? -8.129 -2.920 -10.520 1.00 97.50 93 TYR A O 1
ATOM 758 N N . ALA A 1 94 ? -6.807 -1.117 -10.718 1.00 97.12 94 ALA A N 1
ATOM 759 C CA . ALA A 1 94 ? -7.803 -0.261 -11.359 1.00 97.12 94 ALA A CA 1
ATOM 760 C C . ALA A 1 94 ? -7.713 -0.286 -12.897 1.00 97.12 94 ALA A C 1
ATOM 762 O O . ALA A 1 94 ? -8.563 0.294 -13.573 1.00 97.12 94 ALA A O 1
ATOM 763 N N . SER A 1 95 ? -6.677 -0.914 -13.462 1.00 97.06 95 SER A N 1
ATOM 764 C CA . SER A 1 95 ? -6.478 -0.995 -14.909 1.00 97.06 95 SER A CA 1
ATOM 765 C C . SER A 1 95 ? -7.321 -2.119 -15.535 1.00 97.06 95 SER A C 1
ATOM 767 O O . SER A 1 95 ? -7.679 -3.073 -14.847 1.00 97.06 95 SER A O 1
ATOM 769 N N . PRO A 1 96 ? -7.619 -2.059 -16.847 1.00 97.06 96 PRO A N 1
ATOM 770 C CA . PRO A 1 96 ? -8.360 -3.116 -17.537 1.00 97.06 96 PRO A CA 1
ATOM 771 C C . PRO A 1 96 ? -7.486 -4.322 -17.931 1.00 97.06 96 PRO A C 1
ATOM 773 O O . PRO A 1 96 ? -7.962 -5.208 -18.638 1.00 97.06 96 PRO A O 1
ATOM 776 N N . TYR A 1 97 ? -6.202 -4.342 -17.556 1.00 98.00 97 TYR A N 1
ATOM 777 C CA . TYR A 1 97 ? -5.244 -5.344 -18.017 1.00 98.00 97 TYR A CA 1
ATOM 778 C C . TYR A 1 97 ? -5.125 -6.506 -17.030 1.00 98.00 97 TYR A C 1
ATOM 780 O O . TYR A 1 97 ? -4.899 -6.300 -15.841 1.00 98.00 97 TYR A O 1
ATOM 788 N N . GLU A 1 98 ? -5.204 -7.737 -17.539 1.00 97.62 98 GLU A N 1
ATOM 789 C CA . GLU A 1 98 ? -4.960 -8.946 -16.741 1.00 97.62 98 GLU A CA 1
ATOM 790 C C . GLU A 1 98 ? -3.466 -9.151 -16.440 1.00 97.62 98 GLU A C 1
ATOM 792 O O . GLU A 1 98 ? -3.109 -9.651 -15.373 1.00 97.62 98 GLU A O 1
ATOM 797 N N . GLU A 1 99 ? -2.588 -8.721 -17.349 1.00 98.44 99 GLU A N 1
ATOM 798 C CA . GLU A 1 99 ? -1.136 -8.728 -17.181 1.00 98.44 99 GLU A CA 1
ATOM 799 C C . GLU A 1 99 ? -0.528 -7.417 -17.695 1.00 98.44 99 GLU A C 1
ATOM 801 O O . GLU A 1 99 ? -0.874 -6.949 -18.780 1.00 98.44 99 GLU A O 1
ATOM 806 N N . ALA A 1 100 ? 0.382 -6.819 -16.920 1.00 98.38 100 ALA A N 1
ATOM 807 C CA . ALA A 1 100 ? 1.074 -5.591 -17.303 1.00 98.38 100 ALA A CA 1
ATOM 808 C C . ALA A 1 100 ? 2.449 -5.461 -16.632 1.00 98.38 100 ALA A C 1
ATOM 810 O O . ALA A 1 100 ? 2.641 -5.851 -15.478 1.00 98.38 100 ALA A O 1
ATOM 811 N N . ALA A 1 101 ? 3.395 -4.834 -17.331 1.00 98.25 101 ALA A N 1
ATOM 812 C CA . ALA A 1 101 ? 4.577 -4.272 -16.688 1.00 98.25 101 ALA A CA 1
ATOM 813 C C . ALA A 1 101 ? 4.176 -3.011 -15.908 1.00 98.25 101 ALA A C 1
ATOM 815 O O . ALA A 1 101 ? 3.399 -2.191 -16.398 1.00 98.25 101 ALA A O 1
ATOM 816 N N . ILE A 1 102 ? 4.717 -2.848 -14.703 1.00 98.12 102 ILE A N 1
ATOM 817 C CA . ILE A 1 102 ? 4.391 -1.740 -13.807 1.00 98.12 102 ILE A CA 1
ATOM 818 C C . ILE A 1 102 ? 5.673 -0.988 -13.459 1.00 98.12 102 ILE A C 1
ATOM 820 O O . ILE A 1 102 ? 6.678 -1.593 -13.088 1.00 98.12 102 ILE A O 1
ATOM 824 N N . LEU A 1 103 ? 5.619 0.340 -13.551 1.00 97.25 103 LEU A N 1
ATOM 825 C CA . LEU A 1 103 ? 6.691 1.251 -13.172 1.00 97.25 103 LEU A CA 1
ATOM 826 C C . LEU A 1 103 ? 6.112 2.332 -12.257 1.00 97.25 103 LEU A C 1
ATOM 828 O O . LEU A 1 103 ? 5.306 3.154 -12.685 1.00 97.25 103 LEU A O 1
ATOM 832 N N . SER A 1 104 ? 6.525 2.331 -10.993 1.00 96.19 104 SER A N 1
ATOM 833 C CA . SER A 1 104 ? 6.225 3.405 -10.047 1.00 96.19 104 SER A CA 1
ATOM 834 C C . SER A 1 104 ? 7.427 4.334 -9.949 1.00 96.19 104 SER A C 1
ATOM 836 O O . SER A 1 104 ? 8.524 3.863 -9.663 1.00 96.19 104 SER A O 1
ATOM 838 N N . ILE A 1 105 ? 7.222 5.638 -10.144 1.00 94.00 105 ILE A N 1
ATOM 839 C CA . ILE A 1 105 ? 8.238 6.686 -9.972 1.00 94.00 105 ILE A CA 1
ATOM 840 C C . ILE A 1 105 ? 7.654 7.752 -9.047 1.00 94.00 105 ILE A C 1
ATOM 842 O O . ILE A 1 105 ? 6.574 8.271 -9.310 1.00 94.00 105 ILE A O 1
ATOM 846 N N . ASP A 1 106 ? 8.362 8.066 -7.967 1.00 90.62 106 ASP A N 1
ATOM 847 C CA . ASP A 1 106 ? 7.969 9.078 -6.980 1.00 90.62 106 ASP A CA 1
ATOM 848 C C . ASP A 1 106 ? 9.236 9.675 -6.337 1.00 90.62 106 ASP A C 1
ATOM 850 O O . ASP A 1 106 ? 10.328 9.120 -6.469 1.00 90.62 106 ASP A O 1
ATOM 854 N N . GLY A 1 107 ? 9.112 10.801 -5.633 1.00 82.06 107 GLY A N 1
ATOM 855 C CA . GLY A 1 107 ? 10.241 11.527 -5.048 1.00 82.06 107 GLY A CA 1
ATOM 856 C C . GLY A 1 107 ? 11.097 10.661 -4.119 1.00 82.06 107 GLY A C 1
ATOM 857 O O . GLY A 1 107 ? 12.291 10.500 -4.352 1.00 82.06 107 GLY A O 1
ATOM 858 N N . SER A 1 108 ? 10.506 10.100 -3.059 1.00 75.06 108 SER A N 1
ATOM 859 C CA . SER A 1 108 ? 11.132 9.032 -2.269 1.00 75.06 108 SER A CA 1
ATOM 860 C C . SER A 1 108 ? 10.108 8.314 -1.386 1.00 75.06 108 SER A C 1
ATOM 862 O O . SER A 1 108 ? 9.510 8.925 -0.498 1.00 75.06 108 SER A O 1
ATOM 864 N N . GLY A 1 109 ? 9.959 7.004 -1.582 1.00 70.06 109 GLY A N 1
ATOM 865 C CA . GLY A 1 109 ? 9.130 6.113 -0.775 1.00 70.06 109 GLY A CA 1
ATOM 866 C C . GLY A 1 109 ? 9.945 4.955 -0.209 1.00 70.06 109 GLY A C 1
ATOM 867 O O . GLY A 1 109 ? 10.602 4.229 -0.945 1.00 70.06 109 GLY A O 1
ATOM 868 N N . ASP A 1 110 ? 9.933 4.775 1.112 1.00 77.31 110 ASP A N 1
ATOM 869 C CA . ASP A 1 110 ? 10.534 3.624 1.807 1.00 77.31 110 ASP A CA 1
ATOM 870 C C . ASP A 1 110 ? 11.989 3.266 1.430 1.00 77.31 110 ASP A C 1
ATOM 872 O O . ASP A 1 110 ? 12.428 2.129 1.609 1.00 77.31 110 ASP A O 1
ATOM 876 N N . PHE A 1 111 ? 12.787 4.273 1.043 1.00 72.69 111 PHE A N 1
ATOM 877 C CA . PHE A 1 111 ? 14.173 4.136 0.556 1.00 72.69 111 PHE A CA 1
ATOM 878 C C . PHE A 1 111 ? 14.279 3.607 -0.883 1.00 72.69 111 PHE A C 1
ATOM 880 O O . PHE A 1 111 ? 15.200 2.874 -1.238 1.00 72.69 111 PHE A O 1
ATOM 887 N N . SER A 1 112 ? 13.307 3.990 -1.701 1.00 80.88 112 SER A N 1
ATOM 888 C CA . SER A 1 112 ? 13.268 3.871 -3.152 1.00 80.88 112 SER A CA 1
ATOM 889 C C . SER A 1 112 ? 12.781 5.189 -3.749 1.00 80.88 112 SER A C 1
ATOM 891 O O . SER A 1 112 ? 12.126 5.972 -3.062 1.00 80.88 112 SER A O 1
ATOM 893 N N . THR A 1 113 ? 13.098 5.429 -5.012 1.00 88.62 113 THR A N 1
ATOM 894 C CA . THR A 1 113 ? 12.459 6.462 -5.848 1.00 88.62 113 THR A CA 1
ATOM 895 C C . THR A 1 113 ? 11.737 5.830 -7.035 1.00 88.62 113 THR A C 1
ATOM 897 O O . THR A 1 113 ? 10.980 6.485 -7.751 1.00 88.62 113 THR A O 1
ATOM 900 N N . THR A 1 114 ? 11.993 4.547 -7.291 1.00 92.00 114 THR A N 1
ATOM 901 C CA . THR A 1 114 ? 11.475 3.829 -8.444 1.00 92.00 114 THR A CA 1
ATOM 902 C C . THR A 1 114 ? 11.327 2.354 -8.119 1.00 92.00 114 THR A C 1
ATOM 904 O O . THR A 1 114 ? 12.239 1.751 -7.568 1.00 92.00 114 THR A O 1
ATOM 907 N N . MET A 1 115 ? 10.198 1.762 -8.491 1.00 95.00 115 MET A N 1
ATOM 908 C CA . MET A 1 115 ? 9.951 0.331 -8.338 1.00 95.00 115 MET A CA 1
ATOM 909 C C . MET A 1 115 ? 9.380 -0.223 -9.636 1.00 95.00 115 MET A C 1
ATOM 911 O O . MET A 1 115 ? 8.458 0.367 -10.203 1.00 95.00 115 MET A O 1
ATOM 915 N N . ILE A 1 116 ? 9.931 -1.347 -10.087 1.00 97.25 116 ILE A N 1
ATOM 916 C CA . ILE A 1 116 ? 9.463 -2.064 -11.273 1.00 97.25 116 ILE A CA 1
ATOM 917 C C . ILE A 1 116 ? 8.909 -3.430 -10.889 1.00 97.25 116 ILE A C 1
ATOM 919 O O . ILE A 1 116 ? 9.430 -4.107 -9.998 1.00 97.25 116 ILE A O 1
ATOM 923 N N . GLY A 1 117 ? 7.855 -3.849 -11.579 1.00 97.81 117 GLY A N 1
ATOM 924 C CA . GLY A 1 117 ? 7.211 -5.126 -11.320 1.00 97.81 117 GLY A CA 1
ATOM 925 C C . GLY A 1 117 ? 6.357 -5.626 -12.474 1.00 97.81 117 GLY A C 1
ATOM 926 O O . GLY A 1 117 ? 6.170 -4.939 -13.478 1.00 97.81 117 GLY A O 1
ATOM 927 N N . ILE A 1 118 ? 5.832 -6.834 -12.304 1.00 98.50 118 ILE A N 1
ATOM 928 C CA . ILE A 1 118 ? 4.880 -7.465 -13.216 1.00 98.50 118 ILE A CA 1
ATOM 929 C C . ILE A 1 118 ? 3.581 -7.698 -12.447 1.00 98.50 118 ILE A C 1
ATOM 931 O O . ILE A 1 118 ? 3.575 -8.366 -11.410 1.00 98.50 118 ILE A O 1
ATOM 935 N N . GLY A 1 119 ? 2.485 -7.135 -12.946 1.00 98.19 119 GLY A N 1
ATOM 936 C CA . GLY A 1 119 ? 1.135 -7.436 -12.487 1.00 98.19 119 GLY A CA 1
ATOM 937 C C . GLY A 1 119 ? 0.558 -8.606 -13.274 1.00 98.19 119 GLY A C 1
ATOM 938 O O . GLY A 1 119 ? 0.652 -8.599 -14.497 1.00 98.19 119 GLY A O 1
ATOM 939 N N . ARG A 1 120 ? -0.027 -9.595 -12.589 1.00 98.31 120 ARG A N 1
ATOM 940 C CA . ARG A 1 120 ? -0.788 -10.711 -13.185 1.00 98.31 120 ARG A CA 1
ATOM 941 C C . ARG A 1 120 ? -1.984 -11.057 -12.307 1.00 98.31 120 ARG A C 1
ATOM 943 O O . ARG A 1 120 ? -1.801 -11.473 -11.159 1.00 98.31 120 ARG A O 1
ATOM 950 N N . GLY A 1 121 ? -3.196 -10.900 -12.831 1.00 96.81 121 GLY A N 1
ATOM 951 C CA . GLY A 1 121 ? -4.437 -11.109 -12.088 1.00 96.81 121 GLY A CA 1
ATOM 952 C C . GLY A 1 121 ? -4.469 -10.275 -10.804 1.00 96.81 121 GLY A C 1
ATOM 953 O O . GLY A 1 121 ? -4.488 -9.051 -10.842 1.00 96.81 121 GLY A O 1
ATOM 954 N N . ASN A 1 122 ? -4.426 -10.934 -9.645 1.00 95.31 122 ASN A N 1
ATOM 955 C CA . ASN A 1 122 ? -4.427 -10.289 -8.326 1.00 95.31 122 ASN A CA 1
ATOM 956 C C . ASN A 1 122 ? -3.045 -10.251 -7.645 1.00 95.31 122 ASN A C 1
ATOM 958 O O . ASN A 1 122 ? -2.959 -10.151 -6.418 1.00 95.31 122 ASN A O 1
ATOM 962 N N . LYS A 1 123 ? -1.958 -10.392 -8.412 1.00 97.25 123 LYS A N 1
ATOM 963 C CA . LYS A 1 123 ? -0.586 -10.419 -7.893 1.00 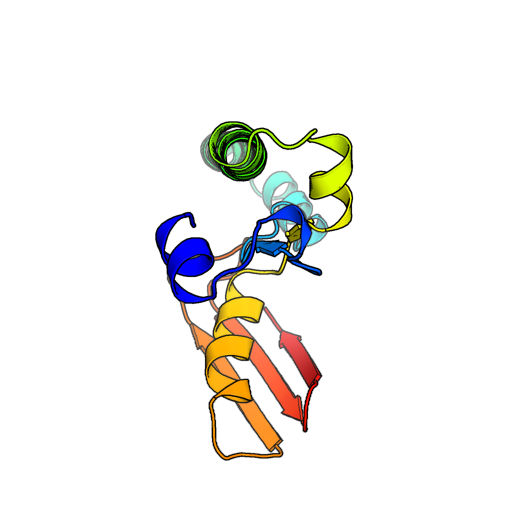97.25 123 LYS A CA 1
ATOM 964 C C . LYS A 1 123 ? 0.277 -9.358 -8.552 1.00 97.25 123 LYS A C 1
ATOM 966 O O . LYS A 1 123 ? 0.148 -9.083 -9.739 1.00 97.25 123 LYS A O 1
ATOM 971 N N . ILE A 1 124 ? 1.209 -8.829 -7.765 1.00 97.88 124 ILE A N 1
ATOM 972 C CA . ILE A 1 124 ? 2.297 -7.968 -8.225 1.00 97.88 124 ILE A CA 1
ATOM 973 C C . ILE A 1 124 ? 3.608 -8.599 -7.765 1.00 97.88 124 ILE A C 1
ATOM 975 O O . ILE A 1 124 ? 3.844 -8.730 -6.558 1.00 97.88 124 ILE A O 1
ATOM 979 N N . GLU A 1 125 ? 4.440 -8.984 -8.725 1.00 97.56 125 GLU A N 1
ATOM 980 C CA . GLU A 1 125 ? 5.813 -9.438 -8.519 1.00 97.56 125 GLU A CA 1
ATOM 981 C C . GLU A 1 125 ? 6.760 -8.246 -8.670 1.00 97.56 125 GLU A C 1
ATOM 983 O O . GLU A 1 125 ? 6.809 -7.617 -9.724 1.00 97.56 125 GLU A O 1
ATOM 988 N N . VAL A 1 126 ? 7.497 -7.912 -7.610 1.00 96.06 126 VAL A N 1
ATOM 989 C CA . VAL A 1 126 ? 8.479 -6.819 -7.639 1.00 96.06 126 VAL A CA 1
ATOM 990 C C . VAL A 1 126 ? 9.797 -7.356 -8.180 1.00 96.06 126 VAL A C 1
ATOM 992 O O . VAL A 1 126 ? 10.367 -8.270 -7.589 1.00 96.06 126 VAL A O 1
ATOM 995 N N . LEU A 1 127 ? 10.285 -6.770 -9.273 1.00 94.81 127 LEU A N 1
ATOM 996 C CA . LEU A 1 127 ? 11.547 -7.161 -9.903 1.00 94.81 127 LEU A CA 1
ATOM 997 C C . LEU A 1 127 ? 12.734 -6.388 -9.317 1.00 94.81 127 LEU A C 1
ATOM 999 O O . LEU A 1 127 ? 13.773 -6.980 -9.033 1.00 94.81 127 LEU A O 1
ATOM 1003 N N . ASP A 1 128 ? 12.580 -5.076 -9.113 1.00 91.56 128 ASP A N 1
ATOM 1004 C CA . ASP A 1 128 ? 13.612 -4.223 -8.512 1.00 91.56 128 ASP A CA 1
ATOM 1005 C C . ASP A 1 128 ? 13.015 -2.968 -7.859 1.00 91.56 128 ASP A C 1
ATOM 1007 O O . ASP A 1 128 ? 11.912 -2.527 -8.204 1.00 91.56 128 ASP A O 1
ATOM 1011 N N . SER A 1 129 ? 13.747 -2.405 -6.888 1.00 86.31 129 SER A N 1
ATOM 1012 C CA . SER A 1 129 ? 13.428 -1.124 -6.244 1.00 86.31 129 SER A CA 1
ATOM 1013 C C . SER A 1 129 ? 14.577 -0.452 -5.498 1.00 86.31 129 SER A C 1
ATOM 1015 O O . SER A 1 129 ? 15.363 -1.141 -4.790 1.00 86.31 129 SER A O 1
#

Sequence (129 aa):
VDFCLKEAGITLQEVDYVAIGRDVNAKKWKKLAFVAKHPFSSFHFVKNRFFNQKKVASIEEELNVLSGINTAILKPKIHNIEHHRSHMASAFYASPYEEAAILSIDGSGDFSTTMIGIGRGNKIEVLDS